Protein AF-A0A7S3J1B5-F1 (afdb_monomer_lite)

Organism: NCBI:txid197538

Structure (mmCIF, N/CA/C/O backbone):
data_AF-A0A7S3J1B5-F1
#
_entry.id   AF-A0A7S3J1B5-F1
#
loop_
_atom_site.group_PDB
_atom_site.id
_atom_site.type_symbol
_atom_site.label_atom_id
_atom_site.label_alt_id
_atom_site.label_comp_id
_atom_site.label_asym_id
_atom_site.label_entity_id
_atom_site.label_seq_id
_atom_site.pdbx_PDB_ins_code
_atom_site.Cartn_x
_atom_site.Cartn_y
_atom_site.Cartn_z
_atom_site.occupancy
_atom_site.B_iso_or_equiv
_atom_site.auth_seq_id
_atom_site.auth_comp_id
_atom_site.auth_asym_id
_atom_site.auth_atom_id
_atom_site.pdbx_PDB_model_num
ATOM 1 N N . MET A 1 1 ? -7.687 11.397 -9.567 1.00 53.91 1 MET A N 1
ATOM 2 C CA . MET A 1 1 ? -8.450 11.047 -8.348 1.00 53.91 1 MET A CA 1
ATOM 3 C C . MET A 1 1 ? -8.717 12.322 -7.565 1.00 53.91 1 MET A C 1
ATOM 5 O O . MET A 1 1 ? -7.948 13.263 -7.726 1.00 53.91 1 MET A O 1
ATOM 9 N N . LYS A 1 2 ? -9.808 12.396 -6.796 1.00 65.00 2 LYS A N 1
ATOM 10 C CA . LYS A 1 2 ? -10.064 13.512 -5.867 1.00 65.00 2 LYS A CA 1
ATOM 11 C C . LYS A 1 2 ? -9.289 13.336 -4.556 1.00 65.00 2 LYS A C 1
ATOM 13 O O . LYS A 1 2 ? -9.054 14.328 -3.876 1.00 65.00 2 LYS A O 1
ATOM 18 N N . GLY A 1 3 ? -8.882 12.103 -4.249 1.00 73.19 3 GLY A N 1
ATOM 19 C CA . GLY A 1 3 ? -8.065 11.742 -3.091 1.00 73.19 3 GLY A CA 1
ATOM 20 C C . GLY A 1 3 ? -8.862 11.516 -1.814 1.00 73.19 3 GLY A C 1
ATOM 21 O O . GLY A 1 3 ? -8.287 11.380 -0.740 1.00 73.19 3 GLY A O 1
ATOM 22 N N . ASP A 1 4 ? -10.191 11.471 -1.898 1.00 85.38 4 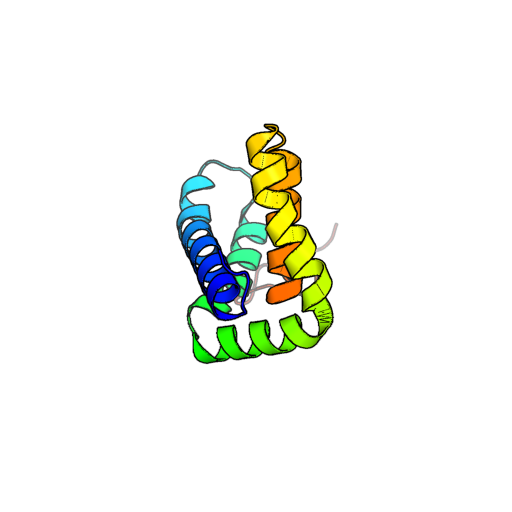ASP A N 1
ATOM 23 C CA . ASP A 1 4 ? -10.993 11.167 -0.721 1.00 85.38 4 ASP A CA 1
ATOM 24 C C . ASP A 1 4 ? -10.866 9.686 -0.315 1.00 85.38 4 ASP A C 1
ATOM 26 O O . ASP A 1 4 ? -10.275 8.854 -1.005 1.00 85.38 4 ASP A O 1
ATOM 30 N N . ILE A 1 5 ? -11.411 9.343 0.853 1.00 86.75 5 ILE A N 1
ATOM 31 C CA . ILE A 1 5 ? -11.293 7.989 1.411 1.00 86.75 5 ILE A CA 1
ATOM 32 C C . ILE A 1 5 ? -11.870 6.928 0.455 1.00 86.75 5 ILE A C 1
ATOM 34 O O . ILE A 1 5 ? -11.385 5.800 0.456 1.00 86.75 5 ILE A O 1
ATOM 38 N N . SER A 1 6 ? -12.867 7.266 -0.373 1.00 90.12 6 SER A N 1
ATOM 39 C CA . SER A 1 6 ? -13.415 6.323 -1.354 1.00 90.12 6 SER A CA 1
ATOM 40 C C . SER A 1 6 ? -12.396 6.019 -2.445 1.00 90.12 6 SER A C 1
ATOM 42 O O . SER A 1 6 ? -12.163 4.848 -2.734 1.00 90.12 6 SER A O 1
ATOM 44 N N . ASP A 1 7 ? -11.756 7.053 -2.999 1.00 90.75 7 ASP A N 1
ATOM 45 C CA . ASP A 1 7 ? -10.705 6.887 -4.009 1.00 90.75 7 ASP A CA 1
ATOM 46 C C . ASP A 1 7 ? -9.547 6.029 -3.470 1.00 90.75 7 ASP A C 1
ATOM 48 O O . ASP A 1 7 ? -9.040 5.148 -4.164 1.00 90.75 7 ASP A O 1
ATOM 52 N N . ILE A 1 8 ? -9.158 6.250 -2.210 1.00 90.31 8 ILE A N 1
ATOM 53 C CA . ILE A 1 8 ? -8.083 5.496 -1.551 1.00 90.31 8 ILE A CA 1
ATOM 54 C C . ILE A 1 8 ? -8.484 4.034 -1.348 1.00 90.31 8 ILE A C 1
ATOM 56 O O . ILE A 1 8 ? -7.699 3.135 -1.643 1.00 90.31 8 ILE A O 1
ATOM 60 N N . ILE A 1 9 ? -9.710 3.770 -0.886 1.00 91.38 9 ILE A N 1
ATOM 61 C CA . ILE A 1 9 ? -10.227 2.402 -0.751 1.00 91.38 9 ILE A CA 1
ATOM 62 C C . ILE A 1 9 ? -10.237 1.694 -2.110 1.00 91.38 9 ILE A C 1
ATOM 64 O O . ILE A 1 9 ? -9.870 0.522 -2.189 1.00 91.38 9 ILE A O 1
ATOM 68 N N . ASP A 1 10 ? -10.645 2.378 -3.175 1.00 92.69 10 ASP A N 1
ATOM 69 C CA . ASP A 1 10 ? -10.694 1.783 -4.508 1.00 92.69 10 ASP A CA 1
ATOM 70 C C . ASP A 1 10 ? -9.290 1.515 -5.072 1.00 92.69 10 ASP A C 1
ATOM 72 O O . ASP A 1 10 ? -9.059 0.442 -5.632 1.00 92.69 10 ASP A O 1
ATOM 76 N N . GLY A 1 11 ? -8.324 2.408 -4.831 1.00 91.19 11 GLY A N 1
ATOM 77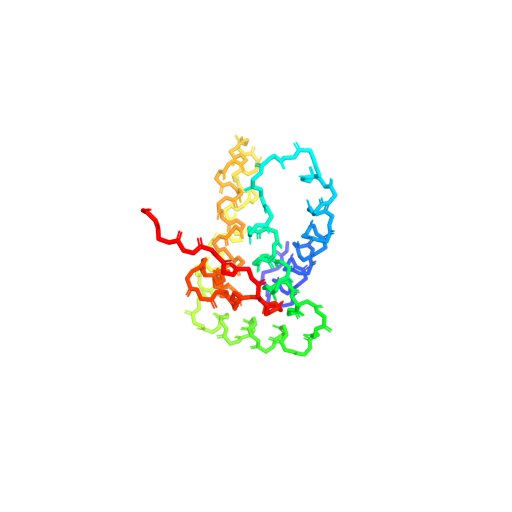 C CA . GLY A 1 11 ? -6.911 2.163 -5.141 1.00 91.19 11 GLY A CA 1
ATOM 78 C C . GLY A 1 11 ? -6.337 0.967 -4.374 1.00 91.19 11 GLY A C 1
ATOM 79 O O . GLY A 1 11 ? -5.706 0.090 -4.958 1.00 91.19 11 GLY A O 1
ATOM 80 N N . ILE A 1 12 ? -6.634 0.863 -3.078 1.00 91.88 12 ILE A N 1
ATOM 81 C CA . ILE A 1 12 ? -6.221 -0.271 -2.242 1.00 91.88 12 ILE A CA 1
ATOM 82 C C . ILE A 1 12 ? -6.816 -1.591 -2.748 1.00 91.88 12 ILE A C 1
ATOM 84 O O . ILE A 1 12 ? -6.115 -2.601 -2.785 1.00 91.88 12 ILE A O 1
ATOM 88 N N . LYS A 1 13 ? -8.080 -1.611 -3.192 1.00 91.38 13 LYS A N 1
ATOM 89 C CA . LYS A 1 13 ? -8.680 -2.811 -3.804 1.00 91.38 13 LYS A CA 1
ATOM 90 C C . LYS A 1 13 ? -7.976 -3.215 -5.097 1.00 91.38 13 LYS A C 1
ATOM 92 O O . LYS A 1 13 ? -7.823 -4.410 -5.333 1.00 91.38 13 LYS A O 1
ATOM 97 N N . LEU A 1 14 ? -7.554 -2.252 -5.919 1.00 91.06 14 LEU A N 1
ATOM 98 C CA . LEU A 1 14 ? -6.789 -2.530 -7.138 1.00 91.06 14 LEU A CA 1
ATOM 99 C C . LEU A 1 14 ? -5.458 -3.223 -6.802 1.00 91.06 14 LEU A C 1
ATOM 101 O O . LEU A 1 14 ? -5.087 -4.203 -7.440 1.00 91.06 14 LEU A O 1
ATOM 105 N N . ILE A 1 15 ? -4.778 -2.767 -5.749 1.00 87.88 15 ILE A N 1
ATOM 106 C CA . ILE A 1 15 ? -3.552 -3.405 -5.249 1.00 87.88 15 ILE A CA 1
ATOM 107 C C . ILE A 1 15 ? -3.856 -4.811 -4.718 1.00 87.88 15 ILE A C 1
ATOM 109 O O . ILE A 1 15 ? -3.139 -5.756 -5.031 1.00 87.88 15 ILE A O 1
ATOM 113 N N . GLY A 1 16 ? -4.963 -4.979 -3.989 1.00 86.19 16 GLY A N 1
ATOM 114 C CA . GLY A 1 16 ? -5.446 -6.292 -3.557 1.00 86.19 16 GLY A CA 1
ATOM 115 C C . GLY A 1 16 ? -5.648 -7.272 -4.717 1.00 86.19 16 GLY A C 1
ATOM 116 O O . GLY A 1 16 ? -5.297 -8.439 -4.592 1.00 86.19 16 GLY A O 1
ATOM 117 N N . GLN A 1 17 ? -6.150 -6.805 -5.864 1.00 87.19 17 GLN A N 1
ATOM 118 C CA . GLN A 1 17 ? -6.291 -7.630 -7.070 1.00 87.19 17 GLN A CA 1
ATOM 119 C C . GLN A 1 17 ? -4.936 -8.049 -7.652 1.00 87.19 17 GLN A C 1
ATOM 121 O O . GLN A 1 17 ? -4.795 -9.198 -8.060 1.00 87.19 17 GLN A O 1
ATOM 126 N N . ALA A 1 18 ? -3.938 -7.161 -7.647 1.00 83.69 18 ALA A N 1
ATOM 127 C CA . ALA A 1 18 ? -2.582 -7.497 -8.088 1.00 83.69 18 ALA A CA 1
ATOM 128 C C . ALA A 1 18 ? -1.924 -8.561 -7.189 1.00 83.69 18 ALA A C 1
ATOM 130 O O . ALA A 1 18 ? -1.203 -9.431 -7.664 1.00 83.69 18 ALA A O 1
ATOM 131 N N . LEU A 1 19 ? -2.220 -8.557 -5.887 1.00 82.25 19 LEU A N 1
ATOM 132 C CA . LEU A 1 19 ? -1.694 -9.564 -4.959 1.00 82.25 19 LEU A CA 1
ATOM 133 C C . LEU A 1 19 ? -2.272 -10.965 -5.183 1.00 82.25 19 LEU A C 1
ATOM 135 O O . LEU A 1 19 ? -1.645 -11.943 -4.789 1.00 82.25 19 LEU A O 1
ATOM 139 N N . VAL A 1 20 ? -3.444 -11.082 -5.815 1.00 80.69 20 VAL A N 1
ATOM 140 C CA . VAL A 1 20 ? -4.049 -12.386 -6.131 1.00 80.69 20 VAL A CA 1
ATOM 141 C C . VAL A 1 20 ? -3.276 -13.110 -7.235 1.00 80.69 20 VAL A C 1
ATOM 143 O O . VAL A 1 20 ? -3.225 -14.337 -7.214 1.00 80.69 20 VAL A O 1
ATOM 146 N N . THR A 1 21 ? -2.664 -12.383 -8.176 1.00 81.38 21 THR A N 1
ATOM 147 C CA . THR A 1 21 ? -1.865 -12.986 -9.260 1.00 81.38 21 THR A CA 1
ATOM 148 C C . THR A 1 21 ? -0.419 -13.245 -8.847 1.00 81.38 21 THR A C 1
ATOM 150 O O . THR A 1 21 ? 0.242 -14.095 -9.435 1.00 81.38 21 THR A O 1
ATOM 153 N N . LEU A 1 22 ? 0.050 -12.584 -7.784 1.00 83.00 22 LEU A N 1
ATOM 154 C CA . LEU A 1 22 ? 1.434 -12.659 -7.322 1.00 83.00 22 LEU A CA 1
ATOM 155 C C . LEU A 1 22 ? 1.967 -14.094 -7.118 1.00 83.00 22 LEU A C 1
ATOM 157 O O . LEU A 1 22 ? 3.100 -14.343 -7.519 1.00 83.00 22 LEU A O 1
ATOM 161 N N . PRO A 1 23 ? 1.224 -15.064 -6.542 1.00 82.31 23 PRO A N 1
ATOM 162 C CA . PRO A 1 23 ? 1.732 -16.431 -6.406 1.00 82.31 23 PRO A CA 1
ATOM 163 C C . PRO A 1 23 ? 2.018 -17.117 -7.749 1.00 82.31 23 PRO A C 1
ATOM 165 O O . PRO A 1 23 ? 2.957 -17.901 -7.839 1.00 82.31 23 PRO A O 1
ATOM 168 N N . GLU A 1 24 ? 1.223 -16.828 -8.783 1.00 85.44 24 GLU A N 1
ATOM 169 C CA . GLU A 1 24 ? 1.438 -17.353 -10.136 1.00 85.44 24 GLU A CA 1
ATOM 170 C C . GLU A 1 24 ? 2.649 -16.679 -10.788 1.00 85.44 24 GLU A C 1
ATOM 172 O O . GLU A 1 24 ? 3.515 -17.365 -11.327 1.00 85.44 24 GLU A O 1
ATOM 177 N N . ASP A 1 25 ? 2.768 -15.355 -10.645 1.00 83.81 25 ASP A N 1
ATOM 178 C CA . ASP A 1 25 ? 3.898 -14.575 -11.168 1.00 83.81 25 ASP A CA 1
ATOM 179 C C . ASP A 1 25 ? 5.244 -14.984 -10.534 1.00 83.81 25 ASP A C 1
ATOM 181 O O . ASP A 1 25 ? 6.307 -14.824 -11.138 1.00 83.81 25 ASP A O 1
ATOM 185 N N . MET A 1 26 ? 5.203 -15.538 -9.319 1.00 83.75 26 MET A N 1
ATOM 186 C CA . MET A 1 26 ? 6.373 -15.942 -8.534 1.00 83.75 26 MET A CA 1
ATOM 187 C C . MET A 1 26 ? 6.638 -17.455 -8.569 1.00 83.75 26 MET A C 1
ATOM 189 O O . MET A 1 26 ? 7.526 -17.920 -7.859 1.00 83.75 26 MET A O 1
ATOM 193 N N . VAL A 1 27 ? 5.921 -18.236 -9.389 1.00 83.00 27 VAL A N 1
ATOM 194 C CA . VAL A 1 27 ? 6.016 -19.712 -9.391 1.00 83.00 27 VAL A CA 1
ATOM 195 C C . VAL A 1 27 ? 7.428 -20.242 -9.683 1.00 83.00 27 VAL A C 1
ATOM 197 O O . VAL A 1 27 ? 7.823 -21.283 -9.160 1.00 83.00 27 VAL A O 1
ATOM 200 N N . ASP A 1 28 ? 8.208 -19.507 -10.479 1.00 84.44 28 ASP A N 1
ATOM 201 C CA . ASP A 1 28 ? 9.584 -19.864 -10.845 1.00 84.44 28 ASP A CA 1
ATOM 202 C C . ASP A 1 28 ? 10.639 -19.259 -9.895 1.00 84.44 28 ASP A C 1
ATOM 204 O O . ASP A 1 28 ? 11.841 -19.512 -10.038 1.00 84.44 28 ASP A O 1
ATOM 208 N N . CYS A 1 29 ? 10.217 -18.446 -8.922 1.00 80.44 29 CYS A N 1
ATOM 209 C CA . CYS A 1 29 ? 11.113 -17.843 -7.944 1.00 80.44 29 CYS A CA 1
ATOM 210 C C . CYS A 1 29 ? 11.458 -18.852 -6.841 1.00 80.44 29 CYS A C 1
ATOM 212 O O . CYS A 1 29 ? 10.594 -19.453 -6.210 1.00 80.44 29 CYS A O 1
ATOM 214 N N . GLN A 1 30 ? 12.753 -19.035 -6.582 1.00 78.31 30 GLN A N 1
ATOM 215 C CA . GLN A 1 30 ? 13.212 -19.895 -5.492 1.00 78.31 30 GLN A CA 1
ATOM 216 C C . GLN A 1 30 ? 13.149 -19.139 -4.159 1.00 78.31 30 GLN A C 1
ATOM 218 O O . GLN A 1 30 ? 13.510 -17.965 -4.098 1.00 78.31 30 GLN A O 1
ATOM 223 N N . TYR A 1 31 ? 12.787 -19.848 -3.084 1.00 69.75 31 TYR A N 1
ATOM 224 C CA . TYR A 1 31 ? 12.827 -19.369 -1.693 1.00 69.75 31 TYR A CA 1
ATOM 225 C C . TYR A 1 31 ? 11.835 -18.245 -1.332 1.00 69.75 31 TYR A C 1
ATOM 227 O O . TYR A 1 31 ? 12.103 -17.473 -0.416 1.00 69.75 31 TYR A O 1
ATOM 235 N N . THR A 1 32 ? 10.682 -18.159 -2.003 1.00 77.25 32 THR A N 1
ATOM 236 C CA . THR A 1 32 ? 9.655 -17.128 -1.732 1.00 77.25 32 THR A CA 1
ATOM 237 C C . THR A 1 32 ? 8.445 -17.635 -0.945 1.00 77.25 32 THR A C 1
ATOM 239 O O . THR A 1 32 ? 7.539 -16.857 -0.655 1.00 77.25 32 THR A O 1
ATOM 242 N N . ASP A 1 33 ? 8.417 -18.919 -0.576 1.00 81.00 33 ASP A N 1
ATOM 243 C CA . ASP A 1 33 ? 7.249 -19.573 0.032 1.00 81.00 33 ASP A CA 1
ATOM 244 C C . ASP A 1 33 ? 6.780 -18.891 1.327 1.00 81.00 33 ASP A C 1
ATOM 246 O O . ASP A 1 33 ? 5.584 -18.659 1.519 1.00 81.00 33 ASP A O 1
ATOM 250 N N . ASP A 1 34 ? 7.716 -18.523 2.207 1.00 83.00 34 ASP A N 1
ATOM 251 C CA . ASP A 1 34 ? 7.386 -17.860 3.472 1.00 83.00 34 ASP A CA 1
ATOM 252 C C . ASP A 1 34 ? 6.828 -16.448 3.268 1.00 83.00 34 ASP A C 1
ATOM 254 O O . ASP A 1 34 ? 5.866 -16.057 3.938 1.00 83.00 34 ASP A O 1
ATOM 258 N N . ASP A 1 35 ? 7.380 -15.693 2.319 1.00 82.56 35 ASP A N 1
ATOM 259 C CA . ASP A 1 35 ? 6.896 -14.351 1.998 1.00 82.56 35 ASP A CA 1
ATOM 260 C C . ASP A 1 35 ? 5.518 -14.405 1.326 1.00 82.56 35 ASP A C 1
ATOM 262 O O . ASP A 1 35 ? 4.619 -13.651 1.706 1.00 82.56 35 ASP A O 1
ATOM 266 N N . LEU A 1 36 ? 5.302 -15.346 0.400 1.00 84.12 36 LEU A N 1
ATOM 267 C CA . LEU A 1 36 ? 4.001 -15.566 -0.239 1.00 84.12 36 LEU A CA 1
ATOM 268 C C . LEU A 1 36 ? 2.931 -15.972 0.776 1.00 84.12 36 LEU A C 1
ATOM 270 O O . LEU A 1 36 ? 1.797 -15.491 0.702 1.00 84.12 36 LEU A O 1
ATOM 274 N N . ARG A 1 37 ? 3.276 -16.810 1.758 1.00 84.81 37 ARG A N 1
ATOM 275 C CA . ARG A 1 37 ? 2.366 -17.177 2.849 1.00 84.81 37 ARG A CA 1
ATOM 276 C C . ARG A 1 37 ? 1.986 -15.961 3.695 1.00 84.81 37 ARG A C 1
ATOM 278 O O . ARG A 1 37 ? 0.798 -15.719 3.902 1.00 84.81 37 ARG A O 1
ATOM 285 N N . ARG A 1 38 ? 2.964 -15.162 4.133 1.00 86.56 38 ARG A N 1
ATOM 286 C CA . ARG A 1 38 ? 2.728 -13.937 4.925 1.00 86.56 38 ARG A CA 1
ATOM 287 C C . ARG A 1 38 ? 1.868 -12.925 4.178 1.00 86.56 38 ARG A C 1
ATOM 289 O O . ARG A 1 38 ? 0.952 -12.344 4.760 1.00 86.56 38 ARG A O 1
ATOM 296 N N . LEU A 1 39 ? 2.140 -12.734 2.889 1.00 85.44 39 LEU A N 1
ATOM 297 C CA . LEU A 1 39 ? 1.344 -11.869 2.024 1.00 85.44 39 LEU A CA 1
ATOM 298 C C . LEU A 1 39 ? -0.078 -12.405 1.852 1.00 85.44 39 LEU A C 1
ATOM 300 O O . LEU A 1 39 ? -1.021 -11.625 1.939 1.00 85.44 39 LEU A O 1
ATOM 304 N N . SER A 1 40 ? -0.251 -13.719 1.687 1.00 83.44 40 SER A N 1
ATOM 305 C CA . SER A 1 40 ? -1.570 -14.358 1.564 1.00 83.44 40 SER A CA 1
ATOM 306 C C . SER A 1 40 ? -2.411 -14.219 2.836 1.00 83.44 40 SER A C 1
ATOM 308 O O . SER A 1 40 ? -3.616 -13.969 2.754 1.00 83.44 40 SER A O 1
ATOM 310 N N . GLU A 1 41 ? -1.788 -14.354 4.010 1.00 85.56 41 GLU A N 1
ATOM 311 C CA . GLU A 1 41 ? -2.421 -14.131 5.315 1.00 85.56 41 GLU A CA 1
ATOM 312 C C . GLU A 1 41 ? -2.815 -12.656 5.496 1.00 85.56 41 GLU A C 1
ATOM 314 O O . GLU A 1 41 ? -3.954 -12.351 5.854 1.00 85.56 41 GLU A O 1
ATOM 319 N N . TRP A 1 42 ? -1.905 -11.726 5.193 1.00 87.69 42 TRP A N 1
ATOM 320 C CA . TRP A 1 42 ? -2.162 -10.285 5.271 1.00 87.69 42 TRP A CA 1
ATOM 321 C C . TRP A 1 42 ? -3.258 -9.836 4.286 1.00 87.69 42 TRP A C 1
ATOM 323 O O . TRP A 1 42 ? -4.136 -9.046 4.641 1.00 87.69 42 TRP A O 1
ATOM 333 N N . ALA A 1 43 ? -3.282 -10.413 3.082 1.00 87.12 43 ALA A N 1
ATOM 334 C CA . ALA A 1 43 ? -4.269 -10.128 2.045 1.00 87.12 43 ALA A CA 1
ATOM 335 C C . ALA A 1 43 ? -5.685 -10.645 2.371 1.00 87.12 43 ALA A C 1
ATOM 337 O O . ALA A 1 43 ? -6.644 -10.253 1.704 1.00 87.12 43 ALA A O 1
ATOM 338 N N . GLN A 1 44 ? -5.883 -11.456 3.419 1.00 87.62 44 GLN A N 1
ATOM 339 C CA . GLN A 1 44 ? -7.229 -11.914 3.801 1.00 87.62 44 GLN A CA 1
ATOM 340 C C . GLN A 1 44 ? -8.190 -10.759 4.118 1.00 87.62 44 GLN A C 1
ATOM 342 O O . GLN A 1 44 ? -9.401 -10.914 3.953 1.00 87.62 44 GLN A O 1
ATOM 347 N N . ILE A 1 45 ? -7.682 -9.579 4.499 1.00 88.19 45 ILE A N 1
ATOM 348 C CA . ILE A 1 45 ? -8.512 -8.387 4.734 1.00 88.19 45 ILE A CA 1
ATOM 349 C C . ILE A 1 45 ? -9.347 -7.984 3.508 1.00 88.19 45 ILE A C 1
ATOM 351 O O . ILE A 1 45 ? -10.445 -7.454 3.665 1.00 88.19 45 ILE A O 1
ATOM 355 N N . PHE A 1 46 ? -8.882 -8.284 2.291 1.00 88.38 46 PHE A N 1
ATOM 356 C CA . PHE A 1 46 ? -9.608 -7.975 1.057 1.00 88.38 46 PHE A CA 1
ATOM 357 C C . PHE A 1 46 ? -10.883 -8.816 0.876 1.00 88.38 46 PHE A C 1
ATOM 359 O O . PHE A 1 46 ? -11.743 -8.451 0.075 1.00 88.38 46 PHE A O 1
ATOM 366 N N . THR A 1 47 ? -11.043 -9.902 1.641 1.00 87.19 47 THR A N 1
ATOM 367 C CA . THR A 1 47 ? -12.250 -10.749 1.635 1.00 87.19 47 THR A CA 1
ATOM 368 C C . THR A 1 47 ? -13.376 -10.214 2.527 1.00 87.19 47 THR A C 1
ATOM 370 O O . THR A 1 47 ? -14.521 -10.643 2.385 1.00 87.19 47 THR A O 1
ATOM 373 N N . ASP A 1 48 ? -13.084 -9.243 3.402 1.00 90.56 48 ASP A N 1
ATOM 374 C CA . ASP A 1 48 ? -14.056 -8.590 4.283 1.00 90.56 48 ASP A CA 1
ATOM 375 C C . ASP A 1 48 ? -14.119 -7.079 3.976 1.00 90.56 48 ASP A C 1
ATOM 377 O O . ASP A 1 48 ? -13.393 -6.275 4.573 1.00 90.56 48 ASP A O 1
ATOM 381 N N . PRO A 1 49 ? -15.010 -6.650 3.058 1.00 90.12 49 PRO A N 1
ATOM 382 C CA . PRO A 1 49 ? -15.129 -5.249 2.657 1.00 90.12 49 PRO A CA 1
ATOM 383 C C . PRO A 1 49 ? -15.437 -4.302 3.820 1.00 90.12 49 PRO A C 1
ATOM 385 O O . PRO A 1 49 ? -15.004 -3.147 3.811 1.00 90.12 49 PRO A O 1
ATOM 388 N N . LYS A 1 50 ? -16.179 -4.781 4.828 1.00 92.88 50 LYS A N 1
ATOM 389 C CA . LYS A 1 50 ? -16.511 -3.982 6.006 1.00 92.88 50 LYS A CA 1
ATOM 390 C C . LYS A 1 50 ? -15.248 -3.755 6.824 1.00 92.88 50 LYS A C 1
ATOM 392 O O . LYS A 1 50 ? -14.903 -2.602 7.082 1.00 92.88 50 LYS A O 1
ATOM 397 N N . LYS A 1 51 ? -14.530 -4.826 7.168 1.00 91.38 51 LYS A N 1
ATOM 398 C CA . LYS A 1 51 ? -13.287 -4.731 7.936 1.00 91.38 51 LYS A CA 1
ATOM 399 C C . LYS A 1 51 ? -12.236 -3.889 7.220 1.00 91.38 51 LYS A C 1
ATOM 401 O O . LYS A 1 51 ? -11.607 -3.051 7.864 1.00 91.38 51 LYS A O 1
ATOM 406 N N . LEU A 1 52 ? -12.089 -4.066 5.907 1.00 90.81 52 LEU A N 1
ATOM 407 C CA . LEU A 1 52 ? -11.204 -3.259 5.072 1.00 90.81 52 LEU A CA 1
ATOM 408 C C . LEU A 1 52 ? -11.525 -1.767 5.216 1.00 90.81 52 LEU A C 1
ATOM 410 O O . LEU A 1 52 ? -10.650 -0.977 5.563 1.00 90.81 52 LEU A O 1
ATOM 414 N N . SER A 1 53 ? -12.791 -1.386 5.018 1.00 91.75 53 SER A N 1
ATOM 415 C CA . SER A 1 53 ? -13.213 0.016 5.116 1.00 91.75 53 SER A CA 1
ATOM 416 C C . SER A 1 53 ? -13.002 0.610 6.514 1.00 91.75 53 SER A C 1
ATOM 418 O O . SER A 1 53 ? -12.554 1.748 6.629 1.00 91.75 53 SER A O 1
ATOM 420 N N . GLU A 1 54 ? -13.250 -0.162 7.579 1.00 93.06 54 GLU A N 1
ATOM 421 C CA . GLU A 1 54 ? -13.025 0.268 8.964 1.00 93.06 54 GLU A CA 1
ATOM 422 C C . GLU A 1 54 ? -11.540 0.520 9.251 1.00 93.06 54 GLU A C 1
ATOM 424 O O . GLU A 1 54 ? -11.192 1.524 9.878 1.00 93.06 54 GLU A O 1
ATOM 429 N N . VAL A 1 55 ? -10.660 -0.377 8.794 1.00 94.06 55 VAL A N 1
ATOM 430 C CA . VAL A 1 55 ? -9.207 -0.252 8.976 1.00 94.06 55 VAL A CA 1
ATOM 431 C C . VAL A 1 55 ? -8.673 0.950 8.206 1.00 94.06 55 VAL A C 1
ATOM 433 O O . VAL A 1 55 ? -8.007 1.795 8.806 1.00 94.06 55 VAL A O 1
ATOM 436 N N . VAL A 1 56 ? -9.035 1.083 6.926 1.00 93.38 56 VAL A N 1
ATOM 437 C CA . VAL A 1 56 ? -8.614 2.220 6.099 1.00 93.38 56 VAL A CA 1
ATOM 438 C C . VAL A 1 56 ? -9.114 3.529 6.701 1.00 93.38 56 VAL A C 1
ATOM 440 O O . VAL A 1 56 ? -8.321 4.443 6.896 1.00 93.38 56 VAL A O 1
ATOM 443 N N . ALA A 1 57 ? -10.392 3.630 7.077 1.00 92.44 57 ALA A N 1
ATOM 444 C CA . ALA A 1 57 ? -10.937 4.851 7.671 1.00 92.44 57 ALA A CA 1
ATOM 445 C C . ALA A 1 57 ? -10.219 5.231 8.975 1.00 92.44 57 ALA A C 1
ATOM 447 O O . ALA A 1 57 ? -9.852 6.392 9.166 1.00 92.44 57 ALA A O 1
ATOM 448 N N . LYS A 1 58 ? -9.967 4.256 9.859 1.00 94.44 58 LYS A N 1
ATOM 449 C CA . LYS A 1 58 ? -9.219 4.483 11.101 1.00 94.44 58 LYS A CA 1
ATOM 450 C C . LYS A 1 58 ? -7.810 4.999 10.815 1.00 94.44 58 LYS A C 1
ATOM 452 O O . LYS A 1 58 ? -7.376 5.967 11.434 1.00 94.44 58 LYS A O 1
ATOM 457 N N . ASN A 1 59 ? -7.103 4.368 9.889 1.00 94.06 59 ASN A N 1
ATOM 458 C CA . ASN A 1 59 ? -5.725 4.725 9.585 1.00 94.06 59 ASN A CA 1
ATOM 459 C C . ASN A 1 59 ? -5.616 6.028 8.786 1.00 94.06 59 ASN A C 1
ATOM 461 O O . ASN A 1 59 ? -4.673 6.784 8.990 1.00 94.06 59 ASN A O 1
ATOM 465 N N . MET A 1 60 ? -6.623 6.374 7.984 1.00 91.69 60 MET A N 1
ATOM 466 C CA . MET A 1 60 ? -6.739 7.684 7.342 1.00 91.69 60 MET A CA 1
ATOM 467 C C . MET A 1 60 ? -6.846 8.827 8.355 1.00 91.69 60 MET A C 1
ATOM 469 O O . MET A 1 60 ? -6.300 9.900 8.122 1.00 91.69 60 MET A O 1
ATOM 473 N N . VAL A 1 61 ? -7.483 8.612 9.510 1.00 93.88 61 VAL A N 1
ATOM 474 C CA . VAL A 1 61 ? -7.491 9.612 10.595 1.00 93.88 61 VAL A CA 1
ATOM 475 C C . VAL A 1 61 ? -6.090 9.809 11.186 1.00 93.88 61 VAL A C 1
ATOM 477 O O . VAL A 1 61 ? -5.733 10.925 11.555 1.00 93.88 61 VAL A O 1
ATOM 480 N N . LEU A 1 62 ? -5.287 8.745 11.267 1.00 94.25 62 LEU A N 1
ATOM 481 C CA . LEU A 1 62 ? -3.955 8.770 11.883 1.00 94.25 62 LEU A CA 1
ATOM 482 C C . LEU A 1 62 ? -2.852 9.241 10.922 1.00 94.25 62 LEU A C 1
ATOM 484 O O . LEU A 1 62 ? -1.913 9.915 11.340 1.00 94.25 62 LEU A O 1
ATOM 488 N N . HIS A 1 63 ? -2.968 8.885 9.644 1.00 95.06 63 HIS A N 1
ATOM 489 C CA . HIS A 1 63 ? -1.901 8.987 8.646 1.00 95.06 63 HIS A CA 1
ATOM 490 C C . HIS A 1 63 ? -2.330 9.719 7.367 1.00 95.06 63 HIS A C 1
ATOM 492 O O . HIS A 1 63 ? -1.535 9.845 6.439 1.00 95.06 63 HIS A O 1
ATOM 498 N N . GLY A 1 64 ? -3.558 10.249 7.309 1.00 91.50 64 GLY A N 1
ATOM 499 C CA . GLY A 1 64 ? -4.169 10.767 6.080 1.00 91.50 64 GLY A CA 1
ATOM 500 C C . GLY A 1 64 ? -3.373 11.852 5.358 1.00 91.50 64 GLY A C 1
ATOM 501 O O . GLY A 1 64 ? -3.436 11.915 4.134 1.00 91.50 64 GLY A O 1
ATOM 502 N N . LYS A 1 65 ? -2.593 12.666 6.087 1.00 94.25 65 LYS A N 1
ATOM 503 C CA . LYS A 1 65 ? -1.682 13.651 5.484 1.00 94.25 65 LYS A CA 1
ATOM 504 C C . LYS A 1 65 ? -0.605 12.969 4.636 1.00 94.25 65 LYS A C 1
ATOM 506 O O . LYS A 1 65 ? -0.462 13.314 3.472 1.00 94.25 65 LYS A O 1
ATOM 511 N N . LYS A 1 66 ? 0.117 12.007 5.213 1.00 95.81 66 LYS A N 1
ATOM 512 C CA . LYS A 1 66 ? 1.197 11.289 4.526 1.00 95.81 66 LYS A CA 1
ATOM 513 C C . LYS A 1 66 ? 0.645 10.439 3.380 1.00 95.81 66 LYS A C 1
ATOM 515 O O . LYS A 1 66 ? 1.151 10.526 2.276 1.00 95.81 66 LYS A O 1
ATOM 520 N N . ILE A 1 67 ? -0.488 9.767 3.600 1.00 94.38 67 ILE A N 1
ATOM 521 C CA . ILE A 1 67 ? -1.195 9.027 2.542 1.00 94.38 67 ILE A CA 1
ATOM 522 C C . ILE A 1 67 ? -1.541 9.935 1.347 1.00 94.38 67 ILE A C 1
ATOM 524 O O . ILE A 1 67 ? -1.391 9.525 0.201 1.00 94.38 67 ILE A O 1
ATOM 528 N N . HIS A 1 68 ? -1.983 11.174 1.589 1.00 92.50 68 HIS A N 1
ATOM 529 C CA . HIS A 1 68 ? -2.224 12.136 0.508 1.00 92.50 68 HIS A CA 1
ATOM 530 C C . HIS A 1 68 ? -0.940 12.605 -0.179 1.00 92.50 68 HIS A C 1
ATOM 532 O O . HIS A 1 68 ? -0.955 12.825 -1.387 1.00 92.50 68 HIS A O 1
ATOM 538 N N . GLU A 1 69 ? 0.141 12.805 0.576 1.00 94.88 69 GLU A N 1
ATOM 539 C CA . GLU A 1 69 ? 1.450 13.156 0.016 1.00 94.88 69 GLU A CA 1
ATOM 540 C C . GLU A 1 69 ? 1.935 12.051 -0.934 1.00 94.88 69 GLU A C 1
ATOM 542 O O . GLU A 1 69 ? 2.218 12.350 -2.091 1.00 94.88 69 GLU A O 1
ATOM 547 N N . ASP A 1 70 ? 1.906 10.788 -0.501 1.00 95.25 70 ASP A N 1
ATOM 548 C CA . ASP A 1 70 ? 2.328 9.636 -1.313 1.00 95.25 70 ASP A CA 1
ATOM 549 C C . ASP A 1 70 ? 1.435 9.454 -2.544 1.00 95.25 70 ASP A C 1
ATOM 551 O O . ASP A 1 70 ? 1.915 9.286 -3.661 1.00 95.25 70 ASP A O 1
ATOM 555 N N . MET A 1 71 ? 0.115 9.581 -2.375 1.00 92.56 71 MET A N 1
ATOM 556 C CA . MET A 1 71 ? -0.836 9.512 -3.487 1.00 92.56 71 MET A CA 1
ATOM 557 C C . MET A 1 71 ? -0.538 10.550 -4.581 1.00 92.56 71 MET A C 1
ATOM 559 O O . MET A 1 71 ? -0.725 10.262 -5.764 1.00 92.56 71 MET A O 1
ATOM 563 N N . ASN A 1 72 ? -0.109 11.756 -4.199 1.00 93.06 72 ASN A N 1
ATOM 564 C CA . ASN A 1 72 ? 0.225 12.812 -5.152 1.00 93.06 72 ASN A CA 1
ATOM 565 C C . ASN A 1 72 ? 1.609 12.611 -5.787 1.00 93.06 72 ASN A C 1
ATOM 567 O O . ASN A 1 72 ? 1.773 12.969 -6.950 1.00 93.06 72 ASN A O 1
ATOM 571 N N . ALA A 1 73 ? 2.562 12.014 -5.067 1.00 95.62 73 ALA A N 1
ATOM 572 C CA . ALA A 1 73 ? 3.908 11.738 -5.568 1.00 95.62 73 ALA A CA 1
ATOM 573 C C . ALA A 1 73 ? 3.929 10.620 -6.625 1.00 95.62 73 ALA A C 1
ATOM 575 O O . ALA A 1 73 ? 4.586 10.759 -7.652 1.00 95.62 73 ALA A O 1
ATOM 576 N N . ILE A 1 74 ? 3.119 9.567 -6.456 1.00 94.62 74 ILE A N 1
ATOM 577 C CA . ILE A 1 74 ? 3.064 8.424 -7.387 1.00 94.62 74 ILE A CA 1
ATOM 578 C C . ILE A 1 74 ? 2.937 8.838 -8.869 1.00 94.62 74 ILE A C 1
ATOM 580 O O . ILE A 1 74 ? 3.754 8.395 -9.677 1.00 94.62 74 ILE A O 1
ATOM 584 N N . PRO A 1 75 ? 1.949 9.649 -9.304 1.00 94.56 75 PRO A N 1
ATOM 585 C CA . PRO A 1 75 ? 1.854 10.049 -10.708 1.00 94.56 75 PRO A CA 1
ATOM 586 C C . PRO A 1 75 ? 2.997 10.970 -11.162 1.00 94.56 75 PRO A C 1
ATOM 588 O O . PRO A 1 75 ? 3.325 10.960 -12.350 1.00 94.56 75 PRO A O 1
ATOM 591 N N . GLU A 1 76 ? 3.595 11.752 -10.259 1.00 96.44 76 GLU A N 1
ATOM 592 C CA . GLU A 1 76 ? 4.753 12.604 -10.560 1.00 96.44 76 GLU A CA 1
ATOM 593 C C . GLU A 1 76 ? 5.989 11.742 -10.848 1.00 96.44 76 GLU A C 1
ATOM 595 O O . GLU A 1 76 ? 6.604 11.892 -11.907 1.00 96.44 76 GLU A O 1
ATOM 600 N N . ASP A 1 77 ? 6.275 10.769 -9.984 1.00 97.31 77 ASP A N 1
ATOM 601 C CA . ASP A 1 77 ? 7.395 9.838 -10.127 1.00 97.31 77 ASP A CA 1
ATOM 602 C C . ASP A 1 77 ? 7.225 8.930 -11.350 1.00 97.31 77 ASP A C 1
ATOM 604 O O . ASP A 1 77 ? 8.146 8.771 -12.154 1.00 97.31 77 ASP A O 1
ATOM 608 N N . MET A 1 78 ? 6.010 8.415 -11.575 1.00 95.38 78 MET A N 1
ATOM 609 C CA . MET A 1 78 ? 5.677 7.656 -12.786 1.00 95.38 78 MET A CA 1
ATOM 610 C C . MET A 1 78 ? 5.894 8.496 -14.053 1.00 95.38 78 MET A C 1
ATOM 612 O O . MET A 1 78 ? 6.422 7.991 -15.045 1.00 95.38 78 MET A O 1
ATOM 616 N N . GLY A 1 79 ? 5.512 9.779 -14.034 1.00 97.38 79 GLY A N 1
ATOM 617 C CA . GLY A 1 79 ? 5.713 10.709 -15.148 1.00 97.38 79 GLY A CA 1
ATOM 618 C C . GLY A 1 79 ? 7.182 11.081 -15.380 1.00 97.38 79 GLY A C 1
ATOM 619 O O . GLY A 1 79 ? 7.580 11.324 -16.520 1.00 97.38 79 GLY A O 1
ATOM 620 N N . ALA A 1 80 ? 7.990 11.085 -14.319 1.00 97.75 80 ALA A N 1
ATOM 621 C CA . ALA A 1 80 ? 9.435 11.290 -14.372 1.00 97.75 80 ALA A CA 1
ATOM 622 C C . ALA A 1 80 ? 10.217 10.027 -14.787 1.00 97.75 80 ALA A C 1
ATOM 624 O O . ALA A 1 80 ? 11.411 10.113 -15.078 1.00 97.75 80 ALA A O 1
ATOM 625 N N . GLY A 1 81 ? 9.555 8.867 -14.847 1.00 97.69 81 GLY A N 1
ATOM 626 C CA . GLY A 1 81 ? 10.181 7.573 -15.117 1.00 97.69 81 GLY A CA 1
ATOM 627 C C . GLY A 1 81 ? 10.871 6.949 -13.899 1.00 97.69 81 GLY A C 1
ATOM 628 O O . GLY A 1 81 ? 11.604 5.972 -14.060 1.00 97.69 81 GLY A O 1
ATOM 629 N N . ASP A 1 82 ? 10.642 7.480 -12.695 1.00 97.69 82 ASP A N 1
ATOM 630 C CA . ASP A 1 82 ? 11.145 6.928 -11.435 1.00 97.69 82 ASP A CA 1
ATOM 631 C C . ASP A 1 82 ? 10.177 5.873 -10.879 1.00 97.69 82 ASP A C 1
ATOM 633 O O . ASP A 1 82 ? 9.506 6.033 -9.860 1.00 97.69 82 ASP A O 1
ATOM 637 N N . TYR A 1 83 ? 10.075 4.756 -11.597 1.00 96.00 83 TYR A N 1
ATOM 638 C CA . TYR A 1 83 ? 9.147 3.677 -11.251 1.00 96.00 83 TYR A CA 1
ATOM 639 C C . TYR A 1 83 ? 9.464 3.017 -9.907 1.00 96.00 83 TYR A C 1
ATOM 641 O O . TYR A 1 83 ? 8.572 2.462 -9.268 1.00 96.00 83 TYR A O 1
ATOM 649 N N . TYR A 1 84 ? 10.730 3.056 -9.486 1.00 95.00 84 TYR A N 1
ATOM 650 C CA . TYR A 1 84 ? 11.134 2.486 -8.209 1.00 95.00 84 TYR A CA 1
ATOM 651 C C . TYR A 1 84 ? 10.604 3.341 -7.058 1.00 95.00 84 TYR A C 1
ATOM 653 O O . TYR A 1 84 ? 9.955 2.804 -6.162 1.00 95.00 84 TYR A O 1
ATOM 661 N N . LYS A 1 85 ? 10.792 4.668 -7.123 1.00 96.88 85 LYS A N 1
ATOM 662 C CA . LYS A 1 85 ? 10.236 5.593 -6.131 1.00 96.88 85 LYS A CA 1
ATOM 663 C C . LYS A 1 85 ? 8.711 5.534 -6.092 1.00 96.88 85 LYS A C 1
ATOM 665 O O . LYS A 1 85 ? 8.144 5.390 -5.011 1.00 96.88 85 LYS A O 1
ATOM 670 N N . ALA A 1 86 ? 8.065 5.506 -7.258 1.00 95.81 86 ALA A N 1
ATOM 671 C CA . ALA A 1 86 ? 6.618 5.333 -7.342 1.00 95.81 86 ALA A CA 1
ATOM 672 C C . ALA A 1 86 ? 6.150 4.034 -6.657 1.00 95.81 86 ALA A C 1
ATOM 674 O O . ALA A 1 86 ? 5.139 4.024 -5.958 1.00 95.81 86 ALA A O 1
ATOM 675 N N . GLY A 1 87 ? 6.894 2.935 -6.827 1.00 93.19 87 GLY A N 1
ATOM 676 C CA . GLY A 1 87 ? 6.624 1.668 -6.146 1.00 93.19 87 GLY A CA 1
ATOM 677 C C . GLY A 1 87 ? 6.787 1.749 -4.625 1.00 93.19 87 GLY A C 1
ATOM 678 O O . GLY A 1 87 ? 5.953 1.209 -3.896 1.00 93.19 87 GLY A O 1
ATOM 679 N N . GLU A 1 88 ? 7.816 2.447 -4.133 1.00 96.06 88 GLU A N 1
ATOM 680 C CA . GLU A 1 88 ? 7.990 2.704 -2.697 1.00 96.06 88 GLU A CA 1
ATOM 681 C C . GLU A 1 88 ? 6.831 3.517 -2.115 1.00 96.06 88 GLU A C 1
ATOM 683 O O . GLU A 1 88 ? 6.338 3.188 -1.038 1.00 96.06 88 GLU A O 1
ATOM 688 N N . ASP A 1 89 ? 6.366 4.539 -2.831 1.00 96.31 89 ASP A N 1
ATOM 689 C CA . ASP A 1 89 ? 5.277 5.401 -2.372 1.00 96.31 89 ASP A CA 1
ATOM 690 C C . ASP A 1 89 ? 3.935 4.651 -2.368 1.00 96.31 89 ASP A C 1
ATOM 692 O O . ASP A 1 89 ? 3.145 4.789 -1.432 1.00 96.31 89 ASP A O 1
ATOM 696 N N . VAL A 1 90 ? 3.703 3.764 -3.347 1.00 94.19 90 VAL A N 1
ATOM 697 C CA . VAL A 1 90 ? 2.582 2.808 -3.305 1.00 94.19 90 VAL A CA 1
ATOM 698 C C . VAL A 1 90 ? 2.681 1.910 -2.067 1.00 94.19 90 VAL A C 1
ATOM 700 O O . VAL A 1 90 ? 1.682 1.710 -1.374 1.00 94.19 90 VAL A O 1
ATOM 703 N N . ALA A 1 91 ? 3.863 1.364 -1.772 1.00 92.75 91 ALA A N 1
ATOM 704 C CA . ALA A 1 91 ? 4.056 0.471 -0.633 1.00 92.75 91 ALA A CA 1
ATOM 705 C C . ALA A 1 91 ? 3.837 1.184 0.714 1.00 92.75 91 ALA A C 1
ATOM 707 O O . ALA A 1 91 ? 3.139 0.641 1.576 1.00 92.75 91 ALA A O 1
ATOM 708 N N . ASP A 1 92 ? 4.377 2.396 0.893 1.00 95.69 92 ASP A N 1
ATOM 709 C CA . ASP A 1 92 ? 4.189 3.189 2.116 1.00 95.69 92 ASP A CA 1
ATOM 710 C C . ASP A 1 92 ? 2.709 3.529 2.317 1.00 95.69 92 ASP A C 1
ATOM 712 O O . ASP A 1 92 ? 2.149 3.259 3.381 1.00 95.69 92 ASP A O 1
ATOM 716 N N . LEU A 1 93 ? 2.025 3.985 1.261 1.00 95.00 93 LEU A N 1
ATOM 717 C CA . LEU A 1 93 ? 0.590 4.267 1.292 1.00 95.00 93 LEU A CA 1
ATOM 718 C C . LEU A 1 93 ? -0.221 3.054 1.764 1.00 95.00 93 LEU A C 1
ATOM 720 O O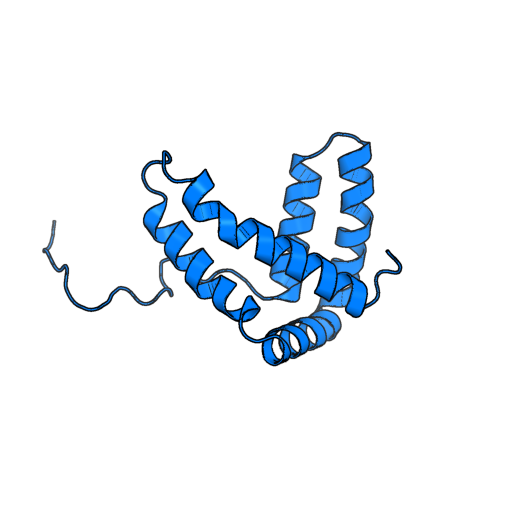 . LEU A 1 93 ? -1.083 3.178 2.639 1.00 95.00 93 LEU A O 1
ATOM 724 N N . VAL A 1 94 ? 0.050 1.873 1.207 1.00 93.44 94 VAL A N 1
ATOM 725 C CA . VAL A 1 94 ? -0.657 0.633 1.557 1.00 93.44 94 VAL A CA 1
ATOM 726 C C . VAL A 1 94 ? -0.388 0.226 3.003 1.00 93.44 94 VAL A C 1
ATOM 728 O O . VAL A 1 94 ? -1.323 -0.128 3.725 1.00 93.44 94 VAL A O 1
ATOM 731 N N . VAL A 1 95 ? 0.864 0.308 3.454 1.00 94.31 95 VAL A N 1
ATOM 732 C CA . VAL A 1 95 ? 1.245 -0.004 4.838 1.00 94.31 95 VAL A CA 1
ATOM 733 C C . VAL A 1 95 ? 0.614 0.979 5.818 1.00 94.31 95 VAL A C 1
ATOM 735 O O . VAL A 1 95 ? 0.129 0.561 6.870 1.00 94.31 95 VAL A O 1
ATOM 738 N N . LEU A 1 96 ? 0.568 2.267 5.486 1.00 95.12 96 LEU A N 1
ATOM 739 C CA . LEU A 1 96 ? -0.104 3.273 6.301 1.00 95.12 96 LEU A CA 1
ATOM 740 C C . LEU A 1 96 ? -1.610 3.025 6.351 1.00 95.12 96 LEU A C 1
ATOM 742 O O . LEU A 1 96 ? -2.206 3.178 7.413 1.00 95.12 96 LEU A O 1
ATOM 746 N N . ALA A 1 97 ? -2.227 2.612 5.244 1.00 94.00 97 ALA A N 1
ATOM 747 C CA . ALA A 1 97 ? -3.665 2.392 5.174 1.00 94.00 97 ALA A CA 1
ATOM 748 C C . ALA A 1 97 ? -4.124 1.079 5.829 1.00 94.00 97 ALA A C 1
ATOM 750 O O . ALA A 1 97 ? -5.184 1.058 6.457 1.00 94.00 97 ALA A O 1
ATOM 751 N N . LEU A 1 98 ? -3.350 -0.004 5.726 1.00 93.06 98 LEU A N 1
ATOM 752 C CA . LEU A 1 98 ? -3.756 -1.351 6.159 1.00 93.06 98 LEU A CA 1
ATOM 753 C C . LEU A 1 98 ? -2.968 -1.896 7.353 1.00 93.06 98 LEU A C 1
ATOM 755 O O . LEU A 1 98 ? -3.446 -2.791 8.050 1.00 93.06 98 LEU A O 1
ATOM 759 N N . GLY A 1 99 ? -1.794 -1.336 7.628 1.00 91.38 99 GLY A N 1
ATOM 760 C CA . GLY A 1 99 ? -0.815 -1.896 8.549 1.00 91.38 99 GLY A CA 1
ATOM 761 C C . GLY A 1 99 ? 0.212 -2.780 7.839 1.00 91.38 99 GLY A C 1
ATOM 762 O O . GLY A 1 99 ? 0.029 -3.215 6.701 1.00 91.38 99 GLY A O 1
ATOM 763 N N . LYS A 1 100 ? 1.319 -3.042 8.536 1.00 90.62 100 LYS A N 1
ATOM 764 C CA . LYS A 1 100 ? 2.449 -3.819 8.014 1.00 90.62 100 LYS A CA 1
ATOM 765 C C . LYS A 1 100 ? 2.069 -5.278 7.759 1.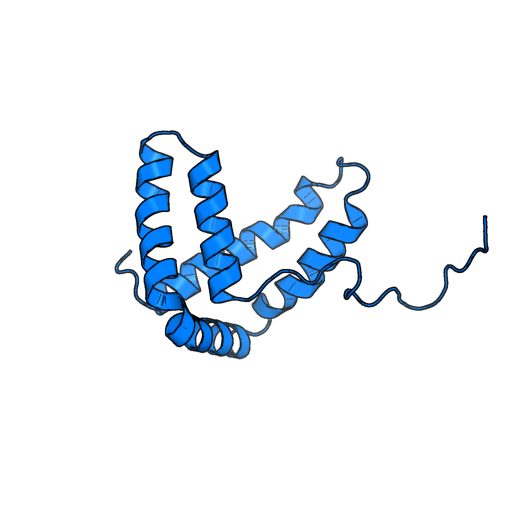00 90.62 100 LYS A C 1
ATOM 767 O O . LYS A 1 100 ? 1.287 -5.859 8.512 1.00 90.62 100 LYS A O 1
ATOM 772 N N . VAL A 1 101 ? 2.706 -5.876 6.755 1.00 86.56 101 VAL A N 1
ATOM 773 C CA . VAL A 1 101 ? 2.753 -7.334 6.606 1.00 86.56 101 VAL A CA 1
ATOM 774 C C . VAL A 1 101 ? 3.441 -7.909 7.856 1.00 86.56 101 VAL A C 1
ATOM 776 O O . VAL A 1 101 ? 4.498 -7.394 8.229 1.00 86.56 101 VAL A O 1
ATOM 779 N N . PRO A 1 102 ? 2.867 -8.919 8.536 1.00 81.19 102 PRO A N 1
ATOM 780 C CA . PRO A 1 102 ? 3.475 -9.520 9.726 1.00 81.19 102 PRO A CA 1
ATOM 781 C C . PRO A 1 102 ? 4.883 -10.023 9.420 1.00 81.19 102 PRO A C 1
ATOM 783 O O . PRO A 1 102 ? 5.088 -10.542 8.332 1.00 81.19 102 PRO A O 1
ATOM 786 N N . ASP A 1 103 ? 5.841 -9.909 10.339 1.00 77.31 103 ASP A N 1
ATOM 787 C CA . ASP A 1 103 ? 7.209 -10.421 10.152 1.00 77.31 103 ASP A CA 1
ATOM 788 C C . ASP A 1 103 ? 7.282 -11.949 10.307 1.00 77.31 103 ASP A C 1
ATOM 790 O O . ASP A 1 103 ? 6.432 -12.553 10.968 1.00 77.31 103 ASP A O 1
ATOM 794 N N . ASN A 1 104 ? 8.341 -12.568 9.765 1.00 62.59 104 ASN A N 1
ATOM 795 C CA . ASN A 1 104 ? 8.616 -14.017 9.833 1.00 62.59 104 ASN A CA 1
ATOM 796 C C . ASN A 1 104 ? 8.597 -14.591 11.265 1.00 62.59 104 ASN A C 1
ATOM 798 O O . ASN A 1 104 ? 8.374 -15.780 11.451 1.00 62.59 104 ASN A O 1
ATOM 802 N N . SER A 1 105 ? 8.827 -13.755 12.282 1.00 53.62 105 SER A N 1
ATOM 803 C CA . SER A 1 105 ? 8.798 -14.123 13.706 1.00 53.62 105 SER A CA 1
ATOM 804 C C . SER A 1 105 ? 7.401 -14.096 14.340 1.00 53.62 105 SER A C 1
ATOM 806 O O . SER A 1 105 ? 7.238 -14.512 15.485 1.00 53.62 105 SER A O 1
ATOM 808 N N . THR A 1 106 ? 6.402 -13.577 13.623 1.00 47.53 106 THR A N 1
ATOM 809 C CA . THR A 1 106 ? 5.025 -13.377 14.111 1.00 47.53 106 THR A CA 1
ATOM 810 C C . THR A 1 106 ? 3.974 -14.092 13.267 1.00 47.53 106 THR A C 1
ATOM 812 O O . THR A 1 106 ? 2.829 -14.208 13.700 1.00 47.53 106 THR A O 1
ATOM 815 N N . ALA A 1 107 ? 4.356 -14.595 12.090 1.00 44.84 107 ALA A N 1
ATOM 816 C CA . ALA A 1 107 ? 3.514 -15.482 11.306 1.00 44.84 107 ALA A CA 1
ATOM 817 C C . ALA A 1 107 ? 3.396 -16.826 12.051 1.00 44.84 107 ALA A C 1
ATOM 819 O O . ALA A 1 107 ? 4.434 -17.392 12.406 1.00 44.84 107 ALA A O 1
ATOM 820 N N . PRO A 1 108 ? 2.186 -17.352 12.316 1.00 44.34 108 PRO A N 1
ATOM 821 C CA . PRO A 1 108 ? 2.027 -18.643 12.972 1.00 44.34 108 PRO A CA 1
ATOM 822 C C . PRO A 1 108 ? 2.787 -19.706 12.178 1.00 44.34 108 PRO A C 1
ATOM 824 O O . PRO A 1 108 ? 2.480 -19.978 11.017 1.00 44.34 108 PRO A O 1
ATOM 827 N N . THR A 1 109 ? 3.822 -20.283 12.781 1.00 43.31 109 THR A N 1
ATOM 828 C CA . THR A 1 109 ? 4.557 -21.395 12.192 1.00 43.31 109 THR A CA 1
ATOM 829 C C . THR A 1 109 ? 3.745 -22.673 12.368 1.00 43.31 109 THR A C 1
ATOM 831 O O . THR A 1 109 ? 3.891 -23.409 13.338 1.00 43.31 109 THR A O 1
ATOM 834 N N . GLY A 1 110 ? 2.892 -22.936 11.378 1.00 46.69 110 GLY A N 1
ATOM 835 C CA . GLY A 1 110 ? 2.496 -24.288 10.997 1.00 46.69 110 GLY A CA 1
ATOM 836 C C . GLY A 1 110 ? 1.004 -24.603 11.070 1.00 46.69 110 GLY A C 1
ATOM 837 O O . GLY A 1 110 ? 0.284 -24.150 11.954 1.00 46.69 110 GLY A O 1
ATOM 838 N N . VAL A 1 111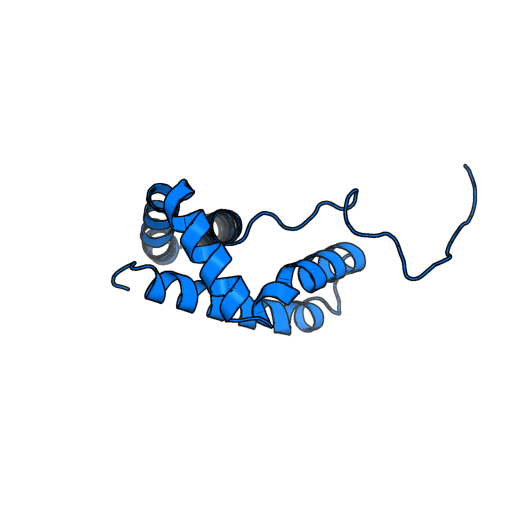 ? 0.574 -25.506 10.187 1.00 46.81 111 VAL A N 1
ATOM 839 C CA . VAL A 1 111 ? -0.293 -26.608 10.619 1.00 46.81 111 VAL A CA 1
ATOM 840 C C . VAL A 1 111 ? 0.636 -27.739 11.066 1.00 46.81 111 VAL A C 1
ATOM 842 O O . VAL A 1 111 ? 1.043 -28.575 10.277 1.00 46.81 111 VAL A O 1
ATOM 845 N N . GLU A 1 112 ? 1.086 -27.639 12.317 1.00 46.56 112 GLU A N 1
ATOM 846 C CA . GLU A 1 112 ? 1.690 -28.700 13.137 1.00 46.56 112 GLU A CA 1
ATOM 847 C C . GLU A 1 112 ? 2.635 -29.708 12.439 1.00 46.56 112 GLU A C 1
ATOM 849 O O . GLU A 1 112 ? 2.214 -30.743 11.929 1.00 46.56 112 GLU A O 1
ATOM 854 N N . GLY A 1 113 ? 3.949 -29.477 12.581 1.00 42.50 113 GLY A N 1
ATOM 855 C CA . GLY A 1 113 ? 4.900 -30.584 12.747 1.00 42.50 113 GLY A CA 1
ATOM 856 C C . GLY A 1 113 ? 5.952 -30.798 11.661 1.00 42.50 113 GLY A C 1
ATOM 857 O O . GLY A 1 113 ? 5.988 -31.863 11.056 1.00 42.50 113 GLY A O 1
ATOM 858 N N . LEU A 1 114 ? 6.914 -29.885 11.522 1.00 38.00 114 LEU A N 1
ATOM 859 C CA . LEU A 1 114 ? 8.255 -30.275 11.070 1.00 38.00 114 LEU A CA 1
ATOM 860 C C . LEU A 1 114 ? 9.290 -29.794 12.092 1.00 38.00 114 LEU A C 1
ATOM 862 O O . LEU A 1 114 ? 9.956 -28.780 11.913 1.00 38.00 114 LEU A O 1
ATOM 866 N N . GLU A 1 115 ? 9.399 -30.533 13.197 1.00 42.81 115 GLU A N 1
ATOM 867 C CA . GLU A 1 115 ? 10.632 -30.548 13.982 1.00 42.81 115 GLU A CA 1
ATOM 868 C C . GLU A 1 115 ? 11.701 -31.333 13.222 1.00 42.81 115 GLU A C 1
ATOM 870 O O . GLU A 1 115 ? 11.403 -32.438 12.789 1.00 42.81 115 GLU A O 1
ATOM 875 N N . PHE A 1 116 ? 12.937 -30.827 13.154 1.0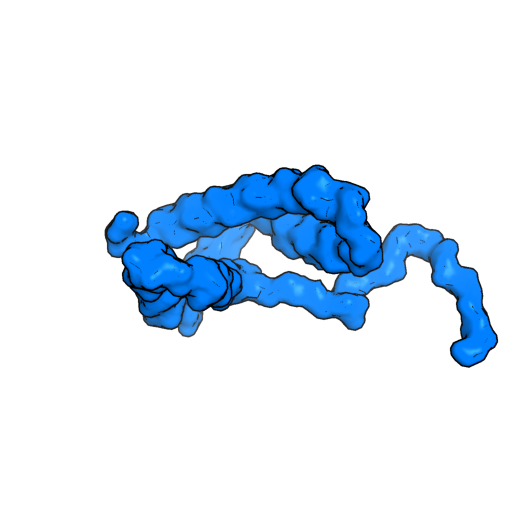0 35.62 116 PHE A N 1
ATOM 876 C CA . PHE A 1 116 ? 14.153 -31.638 13.314 1.00 35.62 116 PHE A CA 1
ATOM 877 C C . PHE A 1 116 ? 15.311 -30.750 13.793 1.00 35.62 116 PHE A C 1
ATOM 879 O O . PHE A 1 116 ? 16.009 -30.104 13.022 1.00 35.62 116 PHE A O 1
ATOM 886 N N . THR A 1 117 ? 15.450 -30.717 15.118 1.00 37.69 117 THR A N 1
ATOM 887 C CA . THR A 1 117 ? 16.705 -30.863 15.870 1.00 37.69 117 THR A CA 1
ATOM 888 C C . THR A 1 117 ? 17.969 -30.177 15.332 1.00 37.69 117 THR A C 1
ATOM 890 O O . THR A 1 117 ? 18.627 -30.675 14.423 1.00 37.69 117 THR A O 1
ATOM 893 N N . GLN A 1 118 ? 18.376 -29.134 16.060 1.00 32.38 118 GLN A N 1
ATOM 894 C CA . GLN A 1 118 ? 19.699 -29.035 16.689 1.00 32.38 118 GLN A CA 1
ATOM 895 C C . GLN A 1 118 ? 20.897 -29.414 15.805 1.00 32.38 118 GLN A C 1
ATOM 897 O O . GLN A 1 118 ? 21.309 -30.566 15.856 1.00 32.38 118 GLN A O 1
ATOM 902 N N . TRP A 1 119 ? 21.496 -28.420 15.139 1.00 44.31 119 TRP A N 1
ATOM 903 C CA . TRP A 1 119 ? 22.947 -28.157 15.099 1.00 44.31 119 TRP A CA 1
ATOM 904 C C . TRP A 1 119 ? 23.176 -26.658 14.906 1.00 44.31 119 TRP A C 1
ATOM 906 O O . TRP A 1 119 ? 22.499 -26.076 14.030 1.00 44.31 119 TRP A O 1
#

Radius of gyration: 16.76 Å; chains: 1; bounding box: 40×45×32 Å

pLDDT: mean 83.15, std 16.88, range [32.38, 97.75]

Sequence (119 aa):
MKGDISDIIDGIKLIGQALVTLPEDMVDCQYTDDDLRRLSEWAQIFTDPKKLSEVVAKNMVLHGKKIHEDMNAIPEDMGAGDYYKAGEDVADLVVLALGKVPDNSTAPTGVEGLEFTQW

Secondary structure (DSSP, 8-state):
---SHHHHHHHHHHHHHHHHHHHHHTTT-TT-HHHHHHHHHHGGGGG-HHHHHHHHHHHHHHHHHHHHHHHHHHHHHHHHT-HHHHHHHHHHHHHHHH-PPPPTTTS---SS-------

Foldseek 3Di:
DPLDLVVLLVLLLVVLVVLVCVCVVCVVPPPCVLVNVLSVVLSCCSVPSVSLSVQQVVLCVVCVVLLSVLVVVLVVCVVVVVVVSSVVSSVVNNCSRRNDRDDSVPPPPDPDDDDDDDD